Protein AF-A0A969GQ37-F1 (afdb_monomer_lite)

Secondary structure (DSSP, 8-state):
----------------------------------TTGGGGTTSTT-EEE-TTS-EEEHHHHHHH-TT-----PPPPHHHHHHHHHHHHH--HHHHHHHHHH-HHHHHHHHHHHHHHHHTT--HHHHHHHHHTSSS-HHHHHHHHHHHHHHT-GGGGGGTT---

Structure (mmCIF, N/CA/C/O backbone):
data_AF-A0A969GQ37-F1
#
_entry.id   AF-A0A969GQ37-F1
#
loop_
_atom_site.group_PDB
_atom_site.id
_atom_site.type_symbol
_atom_site.label_atom_id
_atom_site.label_alt_id
_atom_site.label_comp_id
_atom_site.label_asym_id
_atom_site.label_entity_id
_atom_site.label_seq_id
_atom_site.pdbx_PDB_ins_code
_atom_site.Cartn_x
_atom_site.Cartn_y
_atom_site.Cartn_z
_atom_site.occupancy
_atom_site.B_iso_or_equiv
_atom_site.auth_seq_id
_atom_site.auth_comp_id
_atom_site.auth_asym_id
_atom_site.auth_atom_id
_atom_site.pdbx_PDB_model_num
ATOM 1 N N . MET A 1 1 ? 77.742 -30.993 -44.959 1.00 35.56 1 MET A N 1
ATOM 2 C CA . MET A 1 1 ? 78.256 -31.215 -43.592 1.00 35.56 1 MET A CA 1
ATOM 3 C C . MET A 1 1 ? 77.190 -30.752 -42.612 1.00 35.56 1 MET A C 1
ATOM 5 O O . MET A 1 1 ? 76.730 -29.632 -42.755 1.00 35.56 1 MET A O 1
ATOM 9 N N . ASN A 1 2 ? 76.826 -31.654 -41.694 1.00 36.38 2 ASN A N 1
ATOM 10 C CA . ASN A 1 2 ? 76.073 -31.503 -40.435 1.00 36.38 2 ASN A CA 1
ATOM 11 C C . ASN A 1 2 ? 74.609 -31.026 -40.533 1.00 36.38 2 ASN A C 1
ATOM 13 O O . ASN A 1 2 ? 74.335 -29.881 -40.859 1.00 36.38 2 ASN A O 1
ATOM 17 N N . ASN A 1 3 ? 73.626 -31.932 -40.424 1.00 41.69 3 ASN A N 1
ATOM 18 C CA . ASN A 1 3 ? 73.023 -32.447 -39.176 1.00 41.69 3 ASN A CA 1
ATOM 19 C C . ASN A 1 3 ? 72.662 -31.343 -38.180 1.00 41.69 3 ASN A C 1
ATOM 21 O O . ASN A 1 3 ? 73.555 -30.882 -37.488 1.00 41.69 3 ASN A O 1
ATOM 25 N N . HIS A 1 4 ? 71.363 -31.057 -38.022 1.00 43.47 4 HIS A N 1
ATOM 26 C CA . HIS A 1 4 ? 70.745 -30.916 -36.700 1.00 43.47 4 HIS A CA 1
ATOM 27 C C . HIS A 1 4 ? 69.238 -31.206 -36.743 1.00 43.47 4 HIS A C 1
ATOM 29 O O . HIS A 1 4 ? 68.436 -30.464 -37.304 1.00 43.47 4 HIS A O 1
ATOM 35 N N . CYS A 1 5 ? 68.889 -32.324 -36.105 1.00 44.97 5 CYS A N 1
ATOM 36 C CA . CYS A 1 5 ? 67.606 -32.587 -35.472 1.00 44.97 5 CYS A CA 1
ATOM 37 C C . CYS A 1 5 ? 67.249 -31.456 -34.493 1.00 44.97 5 CYS A C 1
ATOM 39 O O . CYS A 1 5 ? 68.115 -31.041 -33.731 1.00 44.97 5 CYS A O 1
ATOM 41 N N . PHE A 1 6 ? 65.981 -31.056 -34.406 1.00 42.09 6 PHE A N 1
ATOM 42 C CA . PHE A 1 6 ? 65.145 -31.460 -33.272 1.00 42.09 6 PHE A CA 1
ATOM 43 C C . PHE A 1 6 ? 63.680 -31.101 -33.516 1.00 42.09 6 PHE A C 1
ATOM 45 O O . PHE A 1 6 ? 63.308 -29.991 -33.882 1.00 42.09 6 PHE A O 1
ATOM 52 N N . LEU A 1 7 ? 62.869 -32.125 -33.311 1.00 43.53 7 LEU A N 1
ATOM 53 C CA . LEU A 1 7 ? 61.429 -32.166 -33.400 1.00 43.53 7 LEU A CA 1
ATOM 54 C C . LEU A 1 7 ? 60.883 -31.808 -32.012 1.00 43.53 7 LEU A C 1
ATOM 56 O O . LEU A 1 7 ? 61.119 -32.556 -31.069 1.00 43.53 7 LEU A O 1
ATOM 60 N N . VAL A 1 8 ? 60.150 -30.704 -31.874 1.00 44.22 8 VAL A N 1
ATOM 61 C CA . VAL A 1 8 ? 59.275 -30.473 -30.713 1.00 44.22 8 VAL A CA 1
ATOM 62 C C . VAL A 1 8 ? 57.942 -29.946 -31.234 1.00 44.22 8 VAL A C 1
ATOM 64 O O . VAL A 1 8 ? 57.746 -28.753 -31.444 1.00 44.22 8 VAL A O 1
ATOM 67 N N . ARG A 1 9 ? 57.020 -30.877 -31.497 1.00 42.22 9 ARG A N 1
ATOM 68 C CA . ARG A 1 9 ? 55.600 -30.580 -31.699 1.00 42.22 9 ARG A CA 1
ATOM 69 C C . ARG A 1 9 ? 54.983 -30.312 -30.327 1.00 42.22 9 ARG A C 1
ATOM 71 O O . ARG A 1 9 ? 54.670 -31.254 -29.607 1.00 42.22 9 ARG A O 1
ATOM 78 N N . VAL A 1 10 ? 54.792 -29.045 -29.975 1.00 43.06 10 VAL A N 1
ATOM 79 C CA . VAL A 1 10 ? 53.872 -28.669 -28.896 1.00 43.06 10 VAL A CA 1
ATOM 80 C C . VAL A 1 10 ? 52.466 -28.693 -29.489 1.00 43.06 10 VAL A C 1
ATOM 82 O O . VAL A 1 10 ? 52.049 -27.764 -30.176 1.00 43.06 10 VAL A O 1
ATOM 85 N N . ILE A 1 11 ? 51.752 -29.799 -29.284 1.00 50.50 11 ILE A N 1
ATOM 86 C CA . ILE A 1 11 ? 50.313 -29.875 -29.543 1.00 50.50 11 ILE A CA 1
ATOM 87 C C . ILE A 1 11 ? 49.641 -29.164 -28.368 1.00 50.50 11 ILE A C 1
ATOM 89 O O . ILE A 1 11 ? 49.438 -29.750 -27.307 1.00 50.50 11 ILE A O 1
ATOM 93 N N . ALA A 1 12 ? 49.343 -27.877 -28.542 1.00 45.28 12 ALA A N 1
ATOM 94 C CA . ALA A 1 12 ? 48.417 -27.175 -27.670 1.00 45.28 12 ALA A CA 1
ATOM 95 C C . ALA A 1 12 ? 47.013 -27.736 -27.937 1.00 45.28 12 ALA A C 1
ATOM 97 O O . ALA A 1 12 ? 46.390 -27.442 -28.957 1.00 45.28 12 ALA A O 1
ATOM 98 N N . LEU A 1 13 ? 46.549 -28.603 -27.038 1.00 44.62 13 LEU A N 1
ATOM 99 C CA . LEU A 1 13 ? 45.157 -29.030 -26.946 1.00 44.62 13 LEU A CA 1
ATOM 100 C C . LEU A 1 13 ? 44.300 -27.800 -26.621 1.00 44.62 13 LEU A C 1
ATOM 102 O O . LEU A 1 13 ? 44.152 -27.417 -25.465 1.00 44.62 13 LEU A O 1
ATOM 106 N N . LEU A 1 14 ? 43.754 -27.162 -27.655 1.00 46.88 14 LEU A N 1
ATOM 107 C CA . LEU A 1 14 ? 42.671 -26.196 -27.517 1.00 46.88 14 LEU A CA 1
ATOM 108 C C . LEU A 1 14 ? 41.389 -26.974 -27.207 1.00 46.88 14 LEU A C 1
ATOM 110 O O . LEU A 1 14 ? 40.664 -27.392 -28.106 1.00 46.88 14 LEU A O 1
ATOM 114 N N . THR A 1 15 ? 41.120 -27.204 -25.925 1.00 57.28 15 THR A N 1
ATOM 115 C CA . THR A 1 15 ? 39.771 -27.530 -25.456 1.00 57.28 15 THR A CA 1
ATOM 116 C C . THR A 1 15 ? 38.869 -26.316 -25.689 1.00 57.28 15 THR A C 1
ATOM 118 O O . THR A 1 15 ? 39.158 -25.261 -25.117 1.00 57.28 15 THR A O 1
ATOM 121 N N . PRO A 1 16 ? 37.775 -26.418 -26.465 1.00 45.69 16 PRO A N 1
ATOM 122 C CA . PRO A 1 16 ? 36.738 -25.403 -26.433 1.00 45.69 16 PRO A CA 1
ATOM 123 C C . PRO A 1 16 ? 36.053 -25.499 -25.068 1.00 45.69 16 PRO A C 1
ATOM 125 O O . PRO A 1 16 ? 35.249 -26.394 -24.816 1.00 45.69 16 PRO A O 1
ATOM 128 N N . TRP A 1 17 ? 36.409 -24.593 -24.160 1.00 48.12 17 TRP A N 1
ATOM 129 C CA . TRP A 1 17 ? 35.585 -24.291 -22.997 1.00 48.12 17 TRP A CA 1
ATOM 130 C C . TRP A 1 17 ? 34.281 -23.680 -23.514 1.00 48.12 17 TRP A C 1
ATOM 132 O O . TRP A 1 17 ? 34.150 -22.468 -23.666 1.00 48.12 17 TRP A O 1
ATOM 142 N N . VAL A 1 18 ? 33.311 -24.540 -23.819 1.00 51.06 18 VAL A N 1
ATOM 143 C CA . VAL A 1 18 ? 31.903 -24.161 -23.795 1.00 51.06 18 VAL A CA 1
ATOM 144 C C . VAL A 1 18 ? 31.600 -23.924 -22.324 1.00 51.06 18 VAL A C 1
ATOM 146 O O . VAL A 1 18 ? 31.288 -24.851 -21.579 1.00 51.06 18 VAL A O 1
ATOM 149 N N . GLY A 1 19 ? 31.802 -22.683 -21.884 1.00 48.88 19 GLY A N 1
ATOM 150 C CA . GLY A 1 19 ? 31.274 -22.213 -20.618 1.00 48.88 19 GLY A CA 1
ATOM 151 C C . GLY A 1 19 ? 29.765 -22.378 -20.683 1.00 48.88 19 GLY A C 1
ATOM 152 O O . GLY A 1 19 ? 29.076 -21.582 -21.316 1.00 48.88 19 GLY A O 1
ATOM 153 N N . MET A 1 20 ? 29.266 -23.455 -20.081 1.00 48.25 20 MET A N 1
ATOM 154 C CA . MET A 1 20 ? 27.873 -23.566 -19.696 1.00 48.25 20 MET A CA 1
ATOM 155 C C . MET A 1 20 ? 27.607 -22.381 -18.774 1.00 48.25 20 MET A C 1
ATOM 157 O O . MET A 1 20 ? 27.976 -22.400 -17.602 1.00 48.25 20 MET A O 1
ATOM 161 N N . ALA A 1 21 ? 27.014 -21.326 -19.328 1.00 45.25 21 ALA A N 1
ATOM 162 C CA . ALA A 1 21 ? 26.262 -20.372 -18.546 1.00 45.25 21 ALA A CA 1
ATOM 163 C C . ALA A 1 21 ? 25.141 -21.184 -17.898 1.00 45.25 21 ALA A C 1
ATOM 165 O O . ALA A 1 21 ? 24.107 -21.442 -18.508 1.00 45.25 21 ALA A O 1
ATOM 166 N N . THR A 1 22 ? 25.391 -21.686 -16.692 1.00 49.00 22 THR A N 1
ATOM 167 C CA . THR A 1 22 ? 24.316 -22.105 -15.809 1.00 49.00 22 THR A CA 1
ATOM 168 C C . THR A 1 22 ? 23.415 -20.887 -15.674 1.00 49.00 22 THR A C 1
ATOM 170 O O . THR A 1 22 ? 23.910 -19.854 -15.207 1.00 49.00 22 THR A O 1
ATOM 173 N N . PRO A 1 23 ? 22.139 -20.943 -16.092 1.00 44.44 23 PRO A N 1
ATOM 174 C CA . PRO A 1 23 ? 21.199 -19.941 -15.648 1.00 44.44 23 PRO A CA 1
ATOM 175 C C . PRO A 1 23 ? 21.182 -20.075 -14.131 1.00 44.44 23 PRO A C 1
ATOM 177 O O . PRO A 1 23 ? 20.677 -21.058 -13.584 1.00 44.44 23 PRO A O 1
ATOM 180 N N . ILE A 1 24 ? 21.819 -19.119 -13.458 1.00 38.53 24 ILE A N 1
ATOM 181 C CA . ILE A 1 24 ? 21.513 -18.822 -12.072 1.00 38.53 24 ILE A CA 1
ATOM 182 C C . ILE A 1 24 ? 20.058 -18.381 -12.152 1.00 38.53 24 ILE A C 1
ATOM 184 O O . ILE A 1 24 ? 19.760 -17.223 -12.426 1.00 38.53 24 ILE A O 1
ATOM 188 N N . HIS A 1 25 ? 19.149 -19.346 -12.020 1.00 37.25 25 HIS A N 1
ATOM 189 C CA . HIS A 1 25 ? 17.830 -19.060 -11.510 1.00 37.25 25 HIS A CA 1
ATOM 190 C C . HIS A 1 25 ? 18.116 -18.506 -10.123 1.00 37.25 25 HIS A C 1
ATOM 192 O O . HIS A 1 25 ? 18.307 -19.256 -9.165 1.00 37.25 25 HIS A O 1
ATOM 198 N N . ALA A 1 26 ? 18.239 -17.184 -10.039 1.00 37.94 26 ALA A N 1
ATOM 199 C CA . ALA A 1 26 ? 17.819 -16.490 -8.851 1.00 37.94 26 ALA A CA 1
ATOM 200 C C . ALA A 1 26 ? 16.344 -16.877 -8.716 1.00 37.94 26 ALA A C 1
ATOM 202 O O . ALA A 1 26 ? 15.467 -16.279 -9.324 1.00 37.94 26 ALA A O 1
ATOM 203 N N . GLN A 1 27 ? 16.089 -17.999 -8.039 1.00 36.91 27 GLN A N 1
ATOM 204 C CA . GLN A 1 27 ? 14.822 -18.192 -7.373 1.00 36.91 27 GLN A CA 1
ATOM 205 C C . GLN A 1 27 ? 14.831 -17.101 -6.323 1.00 36.91 27 GLN A C 1
ATOM 207 O O . GLN A 1 27 ? 15.401 -17.256 -5.242 1.00 36.91 27 GLN A O 1
ATOM 212 N N . GLU A 1 28 ? 14.300 -15.951 -6.721 1.00 36.50 28 GLU A N 1
ATOM 213 C CA . GLU A 1 28 ? 13.751 -14.999 -5.790 1.00 36.50 28 GLU A CA 1
ATOM 214 C C . GLU A 1 28 ? 12.894 -15.840 -4.857 1.00 36.50 28 GLU A C 1
ATOM 216 O O . GLU A 1 28 ? 12.004 -16.576 -5.295 1.00 36.50 28 GLU A O 1
ATOM 221 N N . ALA A 1 29 ? 13.307 -15.907 -3.595 1.00 34.47 29 ALA A N 1
ATOM 222 C CA . ALA A 1 29 ? 12.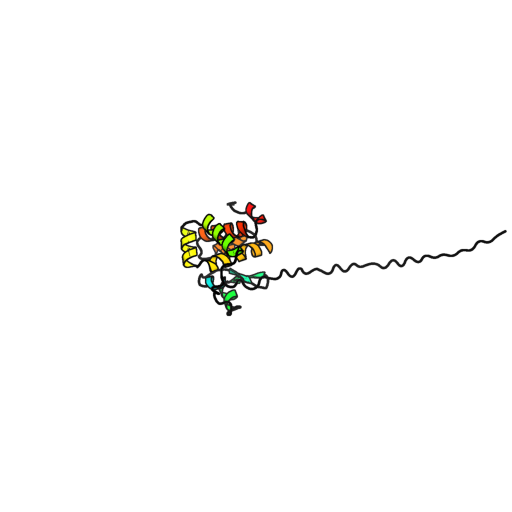557 -16.624 -2.593 1.00 34.47 29 ALA A CA 1
ATOM 223 C C . ALA A 1 29 ? 11.239 -15.865 -2.471 1.00 34.47 29 ALA A C 1
ATOM 225 O O . ALA A 1 29 ? 11.177 -14.870 -1.754 1.00 34.47 29 ALA A O 1
ATOM 226 N N . ILE A 1 30 ? 10.239 -16.306 -3.242 1.00 41.94 30 ILE A N 1
ATOM 227 C CA . ILE A 1 30 ? 8.867 -15.818 -3.210 1.00 41.94 30 ILE A CA 1
ATOM 228 C C . ILE A 1 30 ? 8.502 -15.790 -1.737 1.00 41.94 30 ILE A C 1
ATOM 230 O O . ILE A 1 30 ? 8.485 -16.834 -1.070 1.00 41.94 30 ILE A O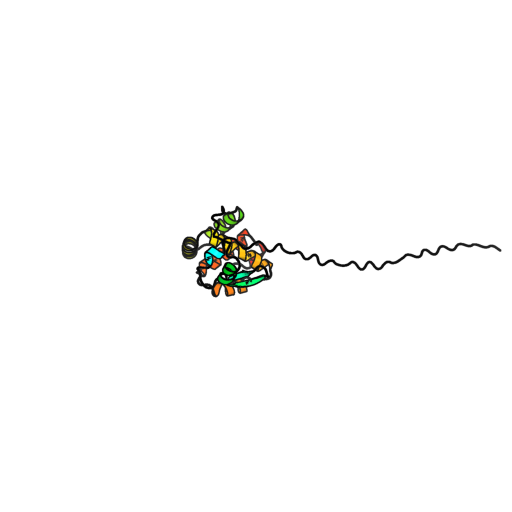 1
ATOM 234 N N . ALA A 1 31 ? 8.363 -14.578 -1.201 1.00 43.22 31 ALA A N 1
ATOM 235 C CA . ALA A 1 31 ? 8.118 -14.398 0.213 1.00 43.22 31 ALA A CA 1
ATOM 236 C C . ALA A 1 31 ? 6.886 -15.242 0.576 1.00 43.22 31 ALA A C 1
ATOM 238 O O . ALA A 1 31 ? 5.914 -15.258 -0.185 1.00 43.22 31 ALA A O 1
ATOM 239 N N . PRO A 1 32 ? 6.920 -15.996 1.689 1.00 46.50 32 PRO A N 1
ATOM 240 C CA . PRO A 1 32 ? 5.769 -16.786 2.094 1.00 46.50 32 PRO A CA 1
ATOM 241 C C . PRO A 1 32 ? 4.526 -15.885 2.170 1.00 46.50 32 PRO A C 1
ATOM 243 O O . PRO A 1 32 ? 4.672 -14.697 2.475 1.00 46.50 32 PRO A O 1
ATOM 246 N N . PRO A 1 33 ? 3.322 -16.440 1.925 1.00 49.09 33 PRO A N 1
ATOM 247 C CA . PRO A 1 33 ? 2.076 -15.683 1.880 1.00 49.09 33 PRO A CA 1
ATOM 248 C C . PRO A 1 33 ? 1.986 -14.704 3.052 1.00 49.09 33 PRO A C 1
ATOM 250 O O . PRO A 1 33 ? 2.160 -15.100 4.212 1.00 49.09 33 PRO A O 1
ATOM 253 N N . SER A 1 34 ? 1.782 -13.418 2.747 1.00 52.44 34 SER A N 1
ATOM 254 C CA . SER A 1 34 ? 1.767 -12.359 3.756 1.00 52.44 34 SER A CA 1
ATOM 255 C C . SER A 1 34 ? 0.601 -12.602 4.712 1.00 52.44 34 SER A C 1
ATOM 257 O O . SER A 1 34 ? -0.574 -12.603 4.344 1.00 52.44 34 SER A O 1
ATOM 259 N N . ARG A 1 35 ? 0.941 -12.895 5.971 1.00 58.22 35 ARG A N 1
ATOM 260 C CA . ARG A 1 35 ? 0.047 -13.602 6.896 1.00 58.22 35 ARG A CA 1
ATOM 261 C C . ARG A 1 35 ? -1.186 -12.822 7.367 1.00 58.22 35 ARG A C 1
ATOM 263 O O . ARG A 1 35 ? -2.048 -13.406 8.011 1.00 58.22 35 ARG A O 1
ATOM 270 N N . GLY A 1 36 ? -1.306 -11.534 7.059 1.00 53.12 36 GLY A N 1
ATOM 271 C CA . GLY A 1 36 ? -2.508 -10.755 7.374 1.00 53.12 36 GLY A CA 1
ATOM 272 C C . GLY A 1 36 ? -3.203 -10.137 6.167 1.00 53.12 36 GLY A C 1
ATOM 273 O O . GLY A 1 36 ? -4.200 -9.440 6.358 1.00 53.12 36 GLY A O 1
ATOM 274 N N . ILE A 1 37 ? -2.794 -10.454 4.930 1.00 59.00 37 ILE A N 1
ATOM 275 C CA . ILE A 1 37 ? -3.533 -9.986 3.749 1.00 59.00 37 ILE A CA 1
ATO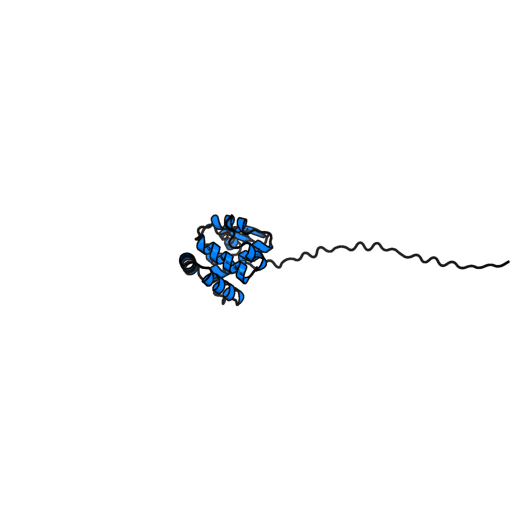M 276 C C . ILE A 1 37 ? -4.959 -10.559 3.715 1.00 59.00 37 ILE A C 1
ATOM 278 O O . ILE A 1 37 ? -5.903 -9.859 3.365 1.00 59.00 37 ILE A O 1
ATOM 282 N N . CYS A 1 38 ? -5.160 -11.774 4.236 1.00 64.56 38 CYS A N 1
ATOM 283 C CA . CYS A 1 38 ? -6.479 -12.403 4.346 1.00 64.56 38 CYS A CA 1
ATOM 284 C C . CYS A 1 38 ? -7.420 -11.764 5.368 1.00 64.56 38 CYS A C 1
ATOM 286 O O . CYS A 1 38 ? -8.629 -11.969 5.286 1.00 64.56 38 CYS A O 1
ATOM 288 N N . ALA A 1 39 ? -6.927 -10.918 6.277 1.00 57.94 39 ALA A N 1
ATOM 289 C CA . ALA A 1 39 ? -7.807 -10.100 7.111 1.00 57.94 39 ALA A CA 1
ATOM 290 C C . ALA A 1 39 ? -8.595 -9.072 6.277 1.00 57.94 39 ALA A C 1
ATOM 292 O O . ALA A 1 39 ? -9.655 -8.619 6.703 1.00 57.94 39 ALA A O 1
ATOM 293 N N . MET A 1 40 ? -8.118 -8.741 5.072 1.00 59.78 40 MET A N 1
ATOM 294 C CA . MET A 1 40 ? -8.788 -7.813 4.164 1.00 59.78 40 MET A CA 1
ATOM 295 C C . MET A 1 40 ? -9.746 -8.498 3.185 1.00 59.78 40 MET A C 1
ATOM 297 O O . MET A 1 40 ? -10.475 -7.803 2.490 1.00 59.78 40 MET A O 1
ATOM 301 N N . GLN A 1 41 ? -9.845 -9.832 3.172 1.00 58.94 41 GLN A N 1
ATOM 302 C CA . GLN A 1 41 ? -10.747 -10.570 2.269 1.00 58.94 41 GLN A CA 1
ATOM 303 C C . GLN A 1 41 ? -12.232 -10.167 2.399 1.00 58.94 41 GLN A C 1
ATOM 305 O O . GLN A 1 41 ? -13.027 -10.412 1.498 1.00 58.94 41 GLN A O 1
ATOM 310 N N . TYR A 1 42 ? -12.614 -9.543 3.520 1.00 54.88 42 TYR A N 1
ATOM 311 C CA . TYR A 1 42 ? -13.962 -9.016 3.755 1.00 54.88 42 TYR A CA 1
ATOM 312 C C . TYR A 1 42 ? -14.278 -7.751 2.940 1.00 54.88 42 TYR A C 1
ATOM 314 O O . TYR A 1 42 ? -15.440 -7.355 2.852 1.00 54.88 42 TYR A O 1
ATOM 322 N N . TYR A 1 43 ? -13.268 -7.130 2.329 1.00 57.59 43 TYR A N 1
ATOM 323 C CA . TYR A 1 43 ? -13.427 -6.049 1.367 1.00 57.59 43 TYR A CA 1
ATOM 324 C C . TYR A 1 43 ? -13.440 -6.665 -0.036 1.00 57.59 43 TYR A C 1
ATOM 326 O O . TYR A 1 43 ? -12.415 -7.076 -0.577 1.00 57.59 43 TYR A O 1
ATOM 334 N N . SER A 1 44 ? -14.637 -6.787 -0.610 1.00 50.06 44 SER A N 1
ATOM 335 C CA . SER A 1 44 ? -14.849 -7.423 -1.914 1.00 50.06 44 SER A CA 1
ATOM 336 C C . SER A 1 44 ? -14.015 -6.757 -3.006 1.00 50.06 44 SER A C 1
ATOM 338 O O . SER A 1 44 ? -14.068 -5.544 -3.130 1.00 50.06 44 SER A O 1
ATOM 340 N N . GLY A 1 45 ? -13.321 -7.522 -3.842 1.00 55.41 45 GLY A N 1
ATOM 341 C CA . GLY A 1 45 ? -12.632 -6.996 -5.026 1.00 55.41 45 GLY A CA 1
ATOM 342 C C . GLY A 1 45 ? -11.119 -6.867 -4.892 1.00 55.41 45 GLY A C 1
ATOM 343 O O . GLY A 1 45 ? -10.472 -6.743 -5.921 1.00 55.41 45 GLY A O 1
ATOM 344 N N . LEU A 1 46 ? -10.548 -6.951 -3.681 1.00 59.25 46 LEU A N 1
ATOM 345 C CA . LEU A 1 46 ? -9.091 -6.929 -3.479 1.00 59.25 46 LEU A CA 1
ATOM 346 C C . LEU A 1 46 ? -8.388 -8.003 -4.318 1.00 59.25 46 LEU A C 1
ATOM 348 O O . LEU A 1 46 ? -8.911 -9.105 -4.480 1.00 59.25 46 LEU A O 1
ATOM 352 N N . ALA A 1 47 ? -7.200 -7.679 -4.826 1.00 64.88 47 ALA A N 1
ATOM 353 C CA . ALA A 1 47 ? -6.347 -8.582 -5.589 1.00 64.88 47 ALA A CA 1
ATOM 354 C C . ALA A 1 47 ? -4.945 -8.629 -4.975 1.00 64.88 47 ALA A C 1
ATOM 356 O O . ALA A 1 47 ? -4.483 -7.657 -4.378 1.00 64.88 47 ALA A O 1
ATOM 357 N N . THR A 1 48 ? -4.282 -9.767 -5.114 1.00 67.88 48 THR A N 1
ATOM 358 C CA . THR A 1 48 ? -2.900 -9.990 -4.684 1.00 67.88 48 THR A CA 1
ATOM 359 C C . THR A 1 48 ? -2.162 -10.766 -5.762 1.00 67.88 48 THR A C 1
ATOM 361 O O . THR A 1 48 ? -2.784 -11.310 -6.673 1.00 67.88 48 THR A O 1
ATOM 364 N N . ILE A 1 49 ? -0.840 -10.820 -5.665 1.00 64.62 49 ILE A N 1
ATOM 365 C CA . ILE A 1 49 ? -0.039 -11.732 -6.472 1.00 64.62 49 ILE A CA 1
ATOM 366 C C . ILE A 1 49 ? 0.049 -13.077 -5.744 1.00 64.62 49 ILE A C 1
ATOM 368 O O . ILE A 1 49 ? 0.300 -13.112 -4.534 1.00 64.62 49 ILE A O 1
ATOM 372 N N . ASP A 1 50 ? -0.226 -14.172 -6.452 1.00 72.62 50 ASP A N 1
ATOM 373 C CA . ASP A 1 50 ? -0.062 -15.522 -5.923 1.00 72.62 50 ASP A CA 1
ATOM 374 C C . ASP A 1 50 ? 1.400 -15.995 -5.947 1.00 72.62 50 ASP A C 1
ATOM 376 O O . ASP A 1 50 ? 2.318 -15.278 -6.339 1.00 72.62 50 ASP A O 1
ATOM 380 N N . THR A 1 51 ? 1.641 -17.224 -5.493 1.00 68.88 51 THR A N 1
ATOM 381 C CA . THR A 1 51 ? 2.991 -17.803 -5.479 1.00 68.88 51 THR A CA 1
ATOM 382 C C . THR A 1 51 ? 3.570 -18.052 -6.873 1.00 68.88 51 THR A C 1
ATOM 384 O O . THR A 1 51 ? 4.764 -18.305 -6.981 1.00 68.88 51 THR A O 1
ATOM 387 N N . ASP A 1 52 ? 2.754 -17.987 -7.924 1.00 72.62 52 ASP A N 1
ATOM 388 C CA . ASP A 1 52 ? 3.146 -18.170 -9.322 1.00 72.62 52 ASP A CA 1
ATOM 389 C C . ASP A 1 52 ? 3.289 -16.822 -10.062 1.00 72.62 52 ASP A C 1
ATOM 391 O O . ASP A 1 52 ? 3.424 -16.783 -11.291 1.00 72.62 52 ASP A O 1
ATOM 395 N N . GLY A 1 53 ? 3.257 -15.702 -9.330 1.00 65.00 53 GLY A N 1
ATOM 396 C CA . GLY A 1 53 ? 3.384 -14.361 -9.898 1.00 65.00 53 GLY A CA 1
ATOM 397 C C . GLY A 1 53 ? 2.115 -13.866 -10.603 1.00 65.00 53 GLY A C 1
ATOM 398 O O . GLY A 1 53 ? 2.170 -12.880 -11.336 1.00 65.00 53 GLY A O 1
ATOM 399 N N . GLN A 1 54 ? 0.970 -14.534 -10.431 1.00 71.12 54 GLN A N 1
ATOM 400 C CA . GLN A 1 54 ? -0.283 -14.156 -11.085 1.00 71.12 54 GLN A CA 1
ATOM 401 C C . GLN A 1 54 ? -1.113 -13.220 -10.212 1.00 71.12 54 GLN A C 1
ATOM 403 O O . GLN A 1 54 ? -1.247 -13.425 -9.009 1.00 71.12 54 GLN A O 1
ATOM 408 N N . VAL A 1 55 ? -1.746 -12.221 -10.834 1.00 70.31 55 VAL A N 1
ATOM 409 C CA . VAL A 1 55 ? -2.745 -11.384 -10.157 1.00 70.31 55 VAL A CA 1
ATOM 410 C C . VAL A 1 55 ? -4.020 -12.204 -9.964 1.00 70.31 55 VAL A C 1
ATOM 412 O O . VAL A 1 55 ? -4.717 -12.528 -10.926 1.00 70.31 55 VAL A O 1
ATOM 415 N N . VAL A 1 56 ? -4.337 -12.520 -8.715 1.00 76.19 56 VAL A N 1
ATOM 416 C CA . VAL A 1 56 ? -5.521 -13.283 -8.306 1.00 76.19 56 VAL A CA 1
ATOM 417 C C . VAL A 1 56 ? -6.394 -12.454 -7.374 1.00 76.19 56 VAL A C 1
ATOM 419 O O . VAL A 1 56 ? -5.920 -11.515 -6.730 1.00 76.19 56 VAL A O 1
ATOM 422 N N . SER A 1 57 ? -7.680 -12.799 -7.264 1.00 75.81 57 SER A N 1
ATOM 423 C CA . SER A 1 57 ? -8.517 -12.186 -6.233 1.00 75.81 57 SER A CA 1
ATOM 424 C C . SER A 1 57 ? -7.992 -12.584 -4.851 1.00 75.81 57 SER A C 1
ATOM 426 O O . SER A 1 57 ? -7.575 -13.721 -4.623 1.00 75.81 57 SER A O 1
ATOM 428 N N . LEU A 1 58 ? -8.012 -11.646 -3.910 1.00 73.00 58 LEU A N 1
ATOM 429 C CA . LEU A 1 58 ? -7.613 -11.890 -2.531 1.00 73.00 58 LEU A CA 1
ATOM 430 C C . LEU A 1 58 ? -8.494 -12.968 -1.890 1.00 73.00 58 LEU A C 1
ATOM 432 O O . LEU A 1 58 ? -8.018 -13.748 -1.074 1.00 73.00 58 LEU A O 1
ATOM 436 N N . GLU A 1 59 ? -9.763 -13.047 -2.289 1.00 72.56 59 GLU A N 1
ATOM 437 C CA . GLU A 1 59 ? -10.668 -14.101 -1.842 1.00 72.56 59 GLU A CA 1
ATOM 438 C C . GLU A 1 59 ? -10.199 -15.486 -2.312 1.00 72.56 59 GLU A C 1
ATOM 440 O O . GLU A 1 59 ? -10.121 -16.411 -1.503 1.00 72.56 59 GLU A O 1
ATOM 445 N N . ASP A 1 60 ? -9.844 -15.636 -3.591 1.00 77.56 60 ASP A N 1
ATOM 446 C CA . ASP A 1 60 ? -9.347 -16.905 -4.134 1.00 77.56 60 ASP A CA 1
ATOM 447 C C . ASP A 1 60 ? -7.984 -17.271 -3.542 1.00 77.56 60 ASP A C 1
ATOM 449 O O . ASP A 1 60 ? -7.767 -18.426 -3.170 1.00 77.56 60 ASP A O 1
ATOM 453 N N . TYR A 1 61 ? -7.105 -16.281 -3.365 1.00 76.62 61 TYR A N 1
ATOM 454 C CA . TYR A 1 61 ? -5.826 -16.449 -2.681 1.00 76.62 61 TYR A CA 1
ATOM 455 C C . TYR A 1 61 ? -6.022 -16.967 -1.252 1.00 76.62 61 TYR A C 1
ATOM 457 O O . TYR A 1 61 ? -5.467 -17.992 -0.864 1.00 76.62 61 TYR A O 1
ATOM 465 N N . CYS A 1 62 ? -6.881 -16.326 -0.465 1.00 75.31 62 CYS A N 1
ATOM 466 C CA . CYS A 1 62 ? -7.118 -16.719 0.922 1.00 75.31 62 CYS A CA 1
ATOM 467 C C . CYS A 1 62 ? -7.883 -18.038 1.055 1.00 75.31 62 CYS A C 1
ATOM 469 O O . CYS A 1 62 ? -7.663 -18.786 2.009 1.00 75.31 62 CYS A O 1
ATOM 471 N N . ARG A 1 63 ? -8.718 -18.385 0.068 1.00 76.69 63 ARG A N 1
ATOM 472 C CA . ARG A 1 63 ? -9.343 -19.710 -0.031 1.00 76.69 63 ARG A CA 1
ATOM 473 C C . ARG A 1 63 ? -8.312 -20.807 -0.313 1.00 76.69 63 ARG A C 1
ATOM 475 O O . ARG A 1 63 ? -8.461 -21.910 0.210 1.00 76.69 63 ARG A O 1
ATOM 482 N N . ALA A 1 64 ? -7.279 -20.512 -1.105 1.00 76.75 64 ALA A N 1
ATOM 483 C CA . ALA A 1 64 ? -6.175 -21.432 -1.386 1.00 76.75 64 ALA A CA 1
ATOM 484 C C . ALA A 1 64 ? -5.221 -21.613 -0.187 1.00 76.75 64 ALA A C 1
ATOM 486 O O .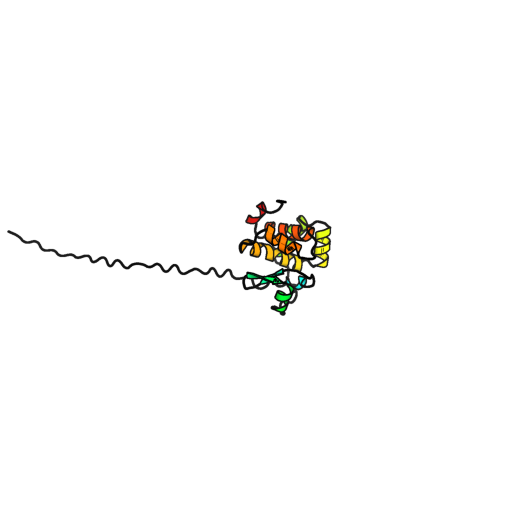 ALA A 1 64 ? -4.609 -22.673 -0.051 1.00 76.75 64 ALA A O 1
ATOM 487 N N . PHE A 1 65 ? -5.154 -20.635 0.727 1.00 69.38 65 PHE A N 1
ATOM 488 C CA . PHE A 1 65 ? -4.293 -20.657 1.918 1.00 69.38 65 PHE A CA 1
ATOM 489 C C . PHE A 1 65 ? -5.080 -20.495 3.244 1.00 69.38 65 PHE A C 1
ATOM 491 O O . PHE A 1 65 ? -4.852 -19.549 4.002 1.00 69.38 65 PHE A O 1
ATOM 498 N N . PRO A 1 66 ? -5.969 -21.446 3.603 1.00 57.09 66 PRO A N 1
ATOM 499 C CA . PRO A 1 66 ? -6.916 -21.310 4.720 1.00 57.09 66 PRO A CA 1
ATOM 500 C C . PRO A 1 66 ? -6.278 -21.316 6.122 1.00 57.09 66 PRO A C 1
ATOM 502 O O . PRO A 1 66 ? -6.946 -20.997 7.104 1.00 57.09 66 PRO A O 1
ATOM 505 N N . SER A 1 67 ? -5.000 -21.692 6.250 1.00 53.28 67 SER A N 1
ATOM 506 C CA . SER A 1 67 ? -4.266 -21.715 7.527 1.00 53.28 67 SER A CA 1
ATOM 507 C C . SER A 1 67 ? -3.628 -20.376 7.902 1.00 53.28 67 SER A C 1
ATOM 509 O O . SER A 1 67 ? -2.951 -20.282 8.925 1.00 53.28 67 SER A O 1
ATOM 511 N N . VAL A 1 68 ? -3.821 -19.342 7.086 1.00 53.38 68 VAL A N 1
ATOM 512 C CA . VAL A 1 68 ? -3.340 -17.990 7.355 1.00 53.38 68 VAL A CA 1
ATOM 513 C C . VAL A 1 68 ? -4.398 -17.263 8.192 1.00 53.38 68 VAL A C 1
ATOM 515 O O . VAL A 1 68 ? -5.134 -16.401 7.719 1.00 53.38 68 VAL A O 1
ATOM 518 N N . ALA A 1 69 ? -4.548 -17.690 9.449 1.00 47.91 69 ALA A N 1
ATOM 519 C CA . ALA A 1 69 ? -5.333 -16.937 10.422 1.00 47.91 69 ALA A CA 1
ATOM 520 C C . ALA A 1 69 ? -4.722 -15.531 10.579 1.00 47.91 69 ALA A C 1
ATOM 522 O O . ALA A 1 69 ? -3.502 -15.409 10.447 1.00 47.91 69 ALA A O 1
ATOM 523 N N . PRO A 1 70 ? -5.516 -14.491 10.902 1.00 48.84 70 PRO A N 1
ATOM 524 C CA . PRO A 1 70 ? -4.967 -13.201 11.295 1.00 48.84 70 PRO A CA 1
ATOM 525 C C . PRO A 1 70 ? -4.140 -13.407 12.567 1.00 48.84 70 PRO A C 1
ATOM 527 O O . PRO A 1 70 ? -4.664 -13.462 13.680 1.00 48.84 70 PRO A O 1
ATOM 530 N N . GLU A 1 71 ? -2.839 -13.620 12.399 1.00 46.81 71 GLU A N 1
ATOM 531 C CA . GLU A 1 71 ? -1.917 -13.765 13.508 1.00 46.81 71 GLU A CA 1
ATOM 532 C C . GLU A 1 71 ? -1.800 -12.378 14.144 1.00 46.81 71 GLU A C 1
ATOM 534 O O . GLU A 1 71 ? -1.420 -11.410 13.486 1.00 46.81 71 GLU A O 1
ATOM 539 N N . THR A 1 72 ? -2.099 -12.258 15.438 1.00 54.72 72 THR A N 1
ATOM 540 C CA . THR A 1 72 ? -1.687 -11.105 16.255 1.00 54.72 72 THR A CA 1
ATOM 541 C C . THR A 1 72 ? -0.174 -11.157 16.487 1.00 54.72 72 THR A C 1
ATOM 543 O O . THR A 1 72 ? 0.297 -11.096 17.625 1.00 54.72 72 THR A O 1
ATOM 546 N N . ALA A 1 73 ? 0.596 -11.365 15.418 1.00 56.25 73 ALA A N 1
ATOM 547 C CA . ALA A 1 73 ? 2.038 -11.305 15.460 1.00 56.25 73 ALA A CA 1
ATOM 548 C C . ALA A 1 73 ? 2.433 -9.866 15.822 1.00 56.25 73 ALA A C 1
ATOM 550 O O . ALA A 1 73 ? 1.800 -8.911 15.359 1.00 56.25 73 ALA A O 1
ATOM 551 N N . PRO A 1 74 ? 3.450 -9.678 16.673 1.00 66.50 74 PRO A N 1
ATOM 552 C CA . PRO A 1 74 ? 3.958 -8.347 16.943 1.00 66.50 74 PRO A CA 1
ATOM 553 C C . PRO A 1 74 ? 4.439 -7.711 15.635 1.00 66.50 74 PRO A C 1
ATOM 555 O O . PRO A 1 74 ? 5.152 -8.338 14.851 1.00 66.50 74 PRO A O 1
ATOM 558 N N . ILE A 1 75 ? 4.055 -6.453 15.424 1.00 75.56 75 ILE A N 1
ATOM 559 C CA . ILE A 1 75 ? 4.445 -5.675 14.249 1.00 75.56 75 ILE A CA 1
ATOM 560 C C . ILE A 1 75 ? 5.975 -5.608 14.178 1.00 75.56 75 ILE A C 1
ATOM 562 O O . ILE A 1 75 ? 6.631 -5.189 15.138 1.00 75.56 75 ILE A O 1
ATOM 566 N N . SER A 1 76 ? 6.542 -6.005 13.037 1.00 81.88 76 SER A N 1
ATOM 567 C CA . SER A 1 76 ? 7.988 -5.965 12.797 1.00 81.88 76 SER A CA 1
ATOM 568 C C . SER A 1 76 ? 8.541 -4.532 12.825 1.00 81.88 76 SER A C 1
ATOM 570 O O . SER A 1 76 ? 7.804 -3.542 12.807 1.00 81.88 76 SER A O 1
ATOM 572 N N . VAL A 1 77 ? 9.866 -4.381 12.863 1.00 85.75 77 VAL A N 1
ATOM 573 C CA . VAL A 1 77 ? 10.503 -3.053 12.790 1.00 85.75 77 VAL A CA 1
ATOM 574 C C . VAL A 1 77 ? 10.167 -2.369 11.460 1.00 85.75 77 VAL A C 1
ATOM 576 O O . VAL A 1 77 ? 9.882 -1.172 11.430 1.00 85.75 77 VAL A O 1
ATOM 579 N N . GLU A 1 78 ? 10.147 -3.132 10.373 1.00 85.19 78 GLU A N 1
ATOM 580 C CA . GLU A 1 78 ? 9.767 -2.696 9.031 1.00 85.19 78 GLU A CA 1
ATOM 581 C C . GLU A 1 78 ? 8.294 -2.281 8.991 1.00 85.19 78 GLU A C 1
ATOM 583 O O . GLU A 1 78 ? 7.985 -1.182 8.533 1.00 85.19 78 GLU A O 1
ATOM 588 N N . GLY A 1 79 ? 7.401 -3.088 9.574 1.00 86.88 79 GLY A N 1
ATOM 589 C CA . GLY A 1 79 ? 5.981 -2.757 9.695 1.00 86.88 79 GLY A CA 1
ATOM 590 C C . GLY A 1 79 ? 5.742 -1.473 10.494 1.00 86.88 79 GLY A C 1
ATOM 591 O O . GLY A 1 79 ? 4.912 -0.649 10.116 1.00 86.88 79 GLY A O 1
ATOM 592 N N . ASN A 1 80 ? 6.530 -1.232 11.547 1.00 90.69 80 ASN A N 1
ATOM 593 C CA . ASN A 1 80 ? 6.471 0.016 12.308 1.00 90.69 80 ASN A CA 1
ATOM 594 C C . ASN A 1 80 ? 6.953 1.225 11.493 1.00 90.69 80 ASN A C 1
ATOM 596 O O . ASN A 1 80 ? 6.330 2.285 11.552 1.00 90.69 80 ASN A O 1
ATOM 600 N N . LYS A 1 81 ? 8.035 1.086 10.716 1.00 92.25 81 LYS A N 1
ATOM 601 C CA . LYS A 1 81 ? 8.510 2.154 9.818 1.00 92.25 81 LYS A CA 1
ATOM 602 C C . LYS A 1 81 ? 7.460 2.487 8.763 1.00 92.25 81 LYS A C 1
ATOM 604 O O . LYS A 1 81 ? 7.156 3.665 8.575 1.00 92.25 81 LYS A O 1
ATOM 609 N N . PHE A 1 82 ? 6.889 1.463 8.127 1.00 94.31 82 PHE A N 1
ATOM 610 C CA . PHE A 1 82 ? 5.781 1.615 7.186 1.00 94.31 82 PHE A CA 1
ATOM 611 C C . PHE A 1 82 ? 4.613 2.352 7.839 1.00 94.31 82 PHE A C 1
ATOM 613 O O . PHE A 1 82 ? 4.138 3.347 7.299 1.00 94.31 82 PHE A O 1
ATOM 620 N N . TRP A 1 83 ? 4.191 1.925 9.032 1.00 94.69 83 TRP A N 1
ATOM 621 C CA . TRP A 1 83 ? 3.052 2.531 9.712 1.00 94.69 83 TRP A CA 1
ATOM 622 C C . TRP A 1 83 ? 3.272 4.016 10.010 1.00 94.69 83 TRP A C 1
ATOM 624 O O . TRP A 1 83 ? 2.385 4.829 9.774 1.00 94.69 83 TRP A O 1
ATOM 634 N N . GLN A 1 84 ? 4.468 4.406 10.455 1.00 95.75 84 GLN A N 1
ATOM 635 C CA . GLN A 1 84 ? 4.797 5.820 10.669 1.00 95.75 84 GLN A CA 1
ATOM 636 C C . GLN A 1 84 ? 4.773 6.633 9.365 1.00 95.75 84 GLN A C 1
ATOM 638 O O . GLN A 1 84 ? 4.280 7.765 9.341 1.00 95.75 84 GLN A O 1
ATOM 643 N N . ALA A 1 85 ? 5.258 6.058 8.261 1.00 94.25 85 ALA A N 1
ATOM 644 C CA . ALA A 1 85 ? 5.168 6.693 6.948 1.00 94.25 85 ALA A CA 1
ATOM 645 C C . ALA A 1 85 ? 3.710 6.816 6.472 1.00 94.25 85 ALA A C 1
ATOM 647 O O . ALA A 1 85 ? 3.325 7.863 5.952 1.00 94.25 85 ALA A O 1
ATOM 648 N N . PHE A 1 86 ? 2.883 5.799 6.726 1.00 95.81 86 PHE A N 1
ATOM 649 C CA . PHE A 1 86 ? 1.449 5.826 6.453 1.00 95.81 86 PHE A CA 1
ATOM 650 C C . PHE A 1 86 ? 0.750 6.930 7.243 1.00 95.81 86 PHE A C 1
ATOM 652 O O . PHE A 1 86 ? 0.086 7.764 6.637 1.00 95.81 86 PHE A O 1
ATOM 659 N N . LEU A 1 87 ? 0.963 7.015 8.561 1.00 96.06 87 LEU A N 1
ATOM 660 C CA . LEU A 1 87 ? 0.394 8.078 9.400 1.00 96.06 87 LEU A CA 1
ATOM 661 C C . LEU A 1 87 ? 0.777 9.482 8.909 1.00 96.06 87 LEU A C 1
ATOM 663 O O . LEU A 1 87 ? -0.011 10.414 9.033 1.00 96.06 87 LEU A O 1
ATOM 667 N N . THR A 1 88 ? 1.972 9.628 8.332 1.00 95.88 88 THR A N 1
ATOM 668 C CA . THR A 1 88 ? 2.447 10.899 7.768 1.00 95.88 88 THR A CA 1
ATOM 669 C C . THR A 1 88 ? 1.761 11.240 6.439 1.00 95.88 88 THR A C 1
ATOM 671 O O . THR A 1 88 ? 1.496 12.409 6.166 1.00 95.88 88 THR A O 1
ATOM 674 N N . ALA A 1 89 ? 1.486 10.238 5.601 1.00 93.62 89 ALA A N 1
ATOM 675 C CA . ALA A 1 89 ? 0.879 10.416 4.280 1.00 93.62 89 ALA A CA 1
ATOM 676 C C . ALA A 1 89 ? -0.662 10.412 4.301 1.00 93.62 89 ALA A C 1
ATOM 678 O O . ALA A 1 89 ? -1.298 10.889 3.358 1.00 93.62 89 ALA A O 1
ATOM 679 N N . ALA A 1 90 ? -1.269 9.849 5.345 1.00 95.56 90 ALA A N 1
ATOM 680 C CA . ALA A 1 90 ? -2.699 9.607 5.423 1.00 95.56 90 ALA A CA 1
ATOM 681 C C . ALA A 1 90 ? -3.507 10.891 5.656 1.00 95.56 90 ALA A C 1
ATOM 683 O O . ALA A 1 90 ? -3.240 11.689 6.554 1.00 95.56 90 ALA A O 1
ATOM 684 N N . SER A 1 91 ? -4.568 11.059 4.866 1.00 96.00 91 SER A N 1
ATOM 685 C CA . SER A 1 91 ? -5.626 12.024 5.165 1.00 96.00 91 SER A CA 1
ATOM 686 C C . SER A 1 91 ? -6.529 11.504 6.298 1.00 96.00 91 SER A C 1
ATOM 688 O O . SER A 1 91 ? -6.545 10.299 6.560 1.00 96.00 91 SER A O 1
ATOM 690 N N . PRO A 1 92 ? -7.374 12.351 6.918 1.00 94.12 92 PRO A N 1
ATOM 691 C CA . PRO A 1 92 ? -8.342 11.886 7.915 1.00 94.12 92 PRO A CA 1
ATOM 692 C C . PRO A 1 92 ? -9.256 10.752 7.417 1.00 94.12 92 PRO A C 1
ATOM 694 O O . PRO A 1 92 ? -9.561 9.832 8.167 1.00 94.12 92 PRO A O 1
ATOM 697 N N . ALA A 1 93 ? -9.650 10.774 6.138 1.00 90.88 93 ALA A N 1
ATOM 698 C CA . ALA A 1 93 ? -10.459 9.709 5.540 1.00 90.88 93 ALA A CA 1
ATOM 699 C C . ALA A 1 93 ? -9.678 8.391 5.388 1.00 90.88 93 ALA A C 1
ATOM 701 O O . ALA A 1 93 ? -10.240 7.317 5.593 1.00 90.88 93 ALA A O 1
ATOM 702 N N . ALA A 1 94 ? -8.383 8.465 5.061 1.00 92.69 94 ALA A N 1
ATOM 703 C CA . ALA A 1 94 ? -7.512 7.293 5.004 1.00 92.69 94 ALA A CA 1
ATOM 704 C C . ALA A 1 94 ? -7.282 6.687 6.397 1.00 92.69 94 ALA A C 1
ATOM 706 O O . ALA A 1 94 ? -7.305 5.468 6.533 1.00 92.69 94 ALA A O 1
ATOM 707 N N . LEU A 1 95 ? -7.115 7.524 7.427 1.00 93.69 95 LEU A N 1
ATOM 708 C CA . LEU A 1 95 ? -6.984 7.072 8.814 1.00 93.69 95 LEU A CA 1
ATOM 709 C C . LEU A 1 95 ? -8.255 6.367 9.302 1.00 93.69 95 LEU A C 1
ATOM 711 O O . LEU A 1 95 ? -8.159 5.266 9.828 1.00 93.69 95 LEU A O 1
ATOM 715 N N . ALA A 1 96 ? -9.437 6.939 9.051 1.00 89.75 96 ALA A N 1
ATOM 716 C CA . ALA A 1 96 ? -10.707 6.318 9.435 1.00 89.75 96 ALA A CA 1
ATOM 717 C C . ALA A 1 96 ? -10.903 4.934 8.786 1.00 89.75 96 ALA A C 1
ATOM 719 O O . ALA A 1 96 ? -11.377 4.000 9.430 1.00 89.75 96 ALA A O 1
ATOM 720 N N . PHE A 1 97 ? -10.495 4.782 7.522 1.00 87.62 97 PHE A N 1
ATOM 721 C CA . PHE A 1 97 ? -10.527 3.486 6.841 1.00 87.62 97 PHE A CA 1
ATOM 722 C C . PHE A 1 97 ? -9.472 2.508 7.385 1.00 87.62 97 PHE A C 1
ATOM 724 O O . PHE A 1 97 ? -9.737 1.316 7.546 1.00 87.62 97 PHE A O 1
ATOM 731 N N . ALA A 1 98 ? -8.273 2.997 7.708 1.00 88.81 98 ALA A N 1
ATOM 732 C CA . ALA A 1 98 ? -7.230 2.186 8.329 1.00 88.81 98 ALA A CA 1
ATOM 733 C C . ALA A 1 98 ? -7.650 1.674 9.715 1.00 88.81 98 ALA A C 1
ATOM 735 O O . ALA A 1 98 ? -7.368 0.527 10.050 1.00 88.81 98 ALA A O 1
ATOM 736 N N . GLU A 1 99 ? -8.363 2.486 10.498 1.00 87.06 99 GLU A N 1
ATOM 737 C CA . GLU A 1 99 ? -8.928 2.088 11.791 1.00 87.06 99 GLU A CA 1
ATOM 738 C C . GLU A 1 99 ? -9.973 0.976 11.645 1.00 87.06 99 GLU A C 1
ATOM 740 O O . GLU A 1 99 ? -9.930 0.009 12.405 1.00 87.06 99 GLU A O 1
ATOM 745 N N . SER A 1 100 ? -10.869 1.055 10.650 1.00 81.44 100 SER A N 1
ATOM 746 C CA . SER A 1 100 ? -11.855 -0.010 10.399 1.00 81.44 100 SER A CA 1
ATOM 747 C C . SER A 1 100 ? -11.231 -1.292 9.842 1.00 81.44 100 SER A C 1
ATOM 749 O O . SER A 1 100 ? -11.793 -2.373 10.004 1.00 81.44 100 SER A O 1
ATOM 751 N N . THR A 1 101 ? -10.082 -1.177 9.176 1.00 81.19 101 THR A N 1
ATOM 752 C CA . THR A 1 101 ? -9.353 -2.303 8.568 1.00 81.19 101 THR A CA 1
ATOM 753 C C . THR A 1 101 ? -8.401 -2.982 9.556 1.00 81.19 101 THR A C 1
ATOM 755 O O . THR A 1 101 ? -8.212 -4.195 9.503 1.00 81.19 101 THR A O 1
ATOM 758 N N . GLY A 1 102 ? -7.834 -2.219 10.491 1.00 84.69 102 GLY A N 1
ATOM 759 C CA . GLY A 1 102 ? -6.834 -2.675 11.450 1.00 84.69 102 GLY A CA 1
ATOM 760 C C . GLY A 1 102 ? -5.400 -2.476 10.953 1.00 84.69 102 GLY A C 1
ATOM 761 O O . GLY A 1 102 ? -5.069 -2.739 9.799 1.00 84.69 102 GLY A O 1
ATOM 762 N N . GLN A 1 103 ? -4.516 -2.044 11.857 1.00 86.62 103 GLN A N 1
ATOM 763 C CA . GLN A 1 103 ? -3.131 -1.668 11.548 1.00 86.62 103 GLN A CA 1
ATOM 764 C C . GLN A 1 103 ? -2.339 -2.763 10.814 1.00 86.62 103 GLN A C 1
ATOM 766 O O . GLN A 1 103 ? -1.671 -2.470 9.825 1.00 86.62 103 GLN A O 1
ATOM 771 N N . GLN A 1 104 ? -2.413 -4.015 11.277 1.00 82.12 104 GLN A N 1
ATOM 772 C CA . GLN A 1 104 ? -1.653 -5.122 10.686 1.00 82.12 104 GLN A CA 1
ATOM 773 C C . GLN A 1 104 ? -2.060 -5.384 9.230 1.00 82.12 104 GLN A C 1
ATOM 775 O O . GLN A 1 104 ? -1.198 -5.526 8.373 1.00 82.12 104 GLN A O 1
ATOM 780 N N . ALA A 1 105 ? -3.358 -5.342 8.930 1.00 80.00 105 ALA A N 1
ATOM 781 C CA . ALA A 1 105 ? -3.863 -5.497 7.572 1.00 80.00 105 ALA A CA 1
ATOM 782 C C . ALA A 1 105 ? -3.339 -4.393 6.636 1.00 80.00 105 ALA A C 1
ATOM 784 O O . ALA A 1 105 ? -2.875 -4.678 5.536 1.00 80.00 105 ALA A O 1
ATOM 785 N N . VAL A 1 106 ? -3.326 -3.135 7.091 1.00 88.50 106 VAL A N 1
ATOM 786 C CA . VAL A 1 106 ? -2.764 -2.022 6.305 1.00 88.50 106 VAL A CA 1
ATOM 787 C C . VAL A 1 106 ? -1.265 -2.210 6.058 1.00 88.50 106 VAL A C 1
ATOM 789 O O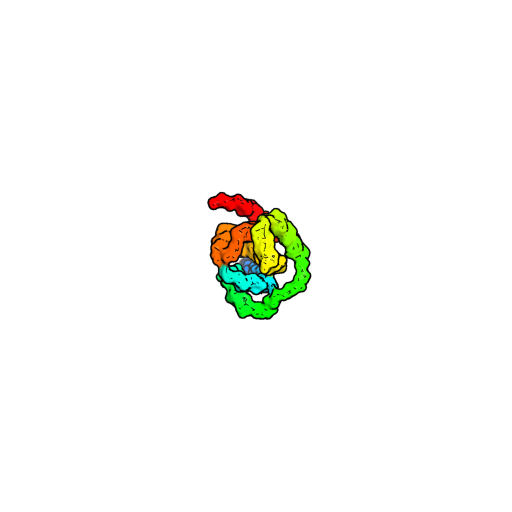 . VAL A 1 106 ? -0.790 -1.936 4.956 1.00 88.50 106 VAL A O 1
ATOM 792 N N . ILE A 1 107 ? -0.524 -2.690 7.064 1.00 87.12 107 ILE A N 1
ATOM 793 C CA . ILE A 1 107 ? 0.896 -3.031 6.923 1.00 87.12 107 ILE A CA 1
ATOM 794 C C . ILE A 1 107 ? 1.065 -4.113 5.860 1.00 87.12 107 ILE A C 1
ATOM 796 O O . ILE A 1 107 ? 1.820 -3.909 4.916 1.00 87.12 107 ILE A O 1
ATOM 800 N N . ASP A 1 108 ? 0.338 -5.223 5.968 1.00 81.38 108 ASP A N 1
ATOM 801 C CA . ASP A 1 108 ? 0.465 -6.342 5.034 1.00 81.38 108 ASP A CA 1
ATOM 802 C C . ASP A 1 108 ? 0.117 -5.938 3.601 1.00 81.38 108 ASP A C 1
ATOM 804 O O . ASP A 1 108 ? 0.836 -6.317 2.678 1.00 81.38 108 ASP A O 1
ATOM 808 N N . TYR A 1 109 ? -0.909 -5.099 3.412 1.00 83.88 109 TYR A N 1
ATOM 809 C CA . TYR A 1 109 ? -1.221 -4.519 2.105 1.00 83.88 109 TYR A CA 1
ATOM 810 C C . TYR A 1 109 ? -0.036 -3.720 1.554 1.00 83.88 109 TYR A C 1
ATOM 812 O O . TYR A 1 109 ? 0.424 -3.966 0.440 1.00 83.88 109 TYR A O 1
ATOM 820 N N . GLY A 1 110 ? 0.515 -2.806 2.356 1.00 87.56 110 GLY A N 1
ATOM 821 C CA . GLY A 1 110 ? 1.659 -1.990 1.961 1.00 87.56 110 GLY A CA 1
ATOM 822 C C . GLY A 1 110 ? 2.916 -2.801 1.645 1.00 87.56 110 GLY A C 1
ATOM 823 O O . GLY A 1 110 ? 3.673 -2.432 0.748 1.00 87.56 110 GLY A O 1
ATOM 824 N N . MET A 1 111 ? 3.121 -3.933 2.323 1.00 84.50 111 MET A N 1
ATOM 825 C CA . MET A 1 111 ? 4.248 -4.832 2.059 1.00 84.50 111 MET A CA 1
ATOM 826 C C . MET A 1 111 ? 4.150 -5.548 0.701 1.00 84.50 111 MET A C 1
ATOM 828 O O . MET A 1 111 ? 5.176 -6.009 0.213 1.00 84.50 111 MET A O 1
ATOM 832 N N . THR A 1 112 ? 2.973 -5.610 0.064 1.00 81.12 112 THR A N 1
ATOM 833 C CA . THR A 1 112 ? 2.823 -6.205 -1.284 1.00 81.12 112 THR A CA 1
ATOM 834 C C . THR A 1 112 ? 3.180 -5.263 -2.431 1.00 81.12 112 THR A C 1
ATOM 836 O O . THR A 1 112 ? 3.463 -5.720 -3.535 1.00 81.12 112 THR A O 1
ATOM 839 N N . ILE A 1 113 ? 3.205 -3.951 -2.179 1.00 85.81 113 ILE A N 1
ATOM 840 C CA . ILE A 1 113 ? 3.360 -2.943 -3.236 1.00 85.81 113 ILE A CA 1
ATOM 841 C C . ILE A 1 113 ? 4.753 -2.989 -3.863 1.00 85.81 113 ILE A C 1
ATOM 843 O O . ILE A 1 113 ? 4.874 -2.903 -5.078 1.00 85.81 113 ILE A O 1
ATOM 847 N N . CYS A 1 114 ? 5.806 -3.109 -3.056 1.00 84.50 114 CYS A N 1
ATOM 848 C CA . CYS A 1 114 ? 7.171 -3.094 -3.579 1.00 84.50 114 CYS A CA 1
ATOM 849 C C . CYS A 1 114 ? 7.531 -4.363 -4.369 1.00 84.50 114 CYS A C 1
ATOM 851 O O . CYS A 1 114 ? 7.996 -4.197 -5.491 1.00 84.50 114 CYS A O 1
ATOM 853 N N . PRO A 1 115 ? 7.221 -5.589 -3.892 1.00 83.88 115 PRO A N 1
ATOM 854 C CA . PRO A 1 115 ? 7.377 -6.795 -4.707 1.00 83.88 115 PRO A CA 1
ATOM 855 C C . PRO A 1 115 ? 6.677 -6.700 -6.069 1.00 83.88 115 PRO A C 1
ATOM 857 O O . PRO A 1 115 ? 7.281 -7.002 -7.088 1.00 83.88 115 PRO A O 1
ATOM 860 N N . TYR A 1 116 ? 5.446 -6.174 -6.113 1.00 83.12 116 TYR A N 1
ATOM 861 C CA . TYR A 1 116 ? 4.739 -5.949 -7.380 1.00 83.12 116 TYR A CA 1
ATOM 862 C C . TYR A 1 116 ? 5.519 -5.044 -8.352 1.00 83.12 116 TYR A C 1
ATOM 864 O O . TYR A 1 116 ? 5.531 -5.293 -9.557 1.00 83.12 116 TYR A O 1
ATOM 872 N N . LEU A 1 117 ? 6.142 -3.975 -7.846 1.00 82.75 117 LEU A N 1
ATOM 873 C CA . LEU A 1 117 ? 6.921 -3.051 -8.672 1.00 82.75 117 LEU A CA 1
ATOM 874 C C . LEU A 1 117 ? 8.243 -3.681 -9.135 1.00 82.75 117 LEU A C 1
ATOM 876 O O . LEU A 1 117 ? 8.621 -3.510 -10.293 1.00 82.75 117 LEU A O 1
ATOM 880 N N . ASP A 1 118 ? 8.906 -4.440 -8.262 1.00 80.69 118 ASP A N 1
ATOM 881 C CA . ASP A 1 118 ? 10.161 -5.135 -8.568 1.00 80.69 118 ASP A CA 1
ATOM 882 C C . ASP A 1 118 ? 9.980 -6.257 -9.601 1.00 80.69 118 ASP A C 1
ATOM 884 O O . ASP A 1 118 ? 10.833 -6.428 -10.474 1.00 80.69 118 ASP A O 1
ATOM 888 N N . ASP A 1 119 ? 8.818 -6.916 -9.606 1.00 79.19 119 ASP A N 1
ATOM 889 C CA . ASP A 1 119 ? 8.428 -7.922 -10.606 1.00 79.19 119 ASP A CA 1
ATOM 890 C C . ASP A 1 119 ? 8.075 -7.317 -11.986 1.00 79.19 119 ASP A C 1
ATOM 892 O O . ASP A 1 119 ? 7.646 -8.016 -12.908 1.00 79.19 119 ASP A O 1
ATOM 896 N N . GLY A 1 120 ? 8.270 -6.006 -12.163 1.00 78.88 120 GLY A N 1
ATOM 897 C CA . GLY A 1 120 ? 8.050 -5.289 -13.420 1.00 78.88 120 GLY A CA 1
ATOM 898 C C . GLY A 1 120 ? 6.675 -4.632 -13.545 1.00 78.88 120 GLY A C 1
ATOM 899 O O . GLY A 1 120 ? 6.372 -4.074 -14.603 1.00 78.88 120 GLY A O 1
ATOM 900 N N . GLY A 1 121 ? 5.859 -4.660 -12.488 1.00 78.25 121 GLY A N 1
ATOM 901 C CA . GLY A 1 121 ? 4.626 -3.889 -12.404 1.00 78.25 121 GLY A CA 1
ATOM 902 C C . GLY A 1 121 ? 4.885 -2.381 -12.364 1.00 78.25 121 GLY A C 1
ATOM 903 O O . GLY A 1 121 ? 5.941 -1.901 -11.948 1.00 78.25 121 GLY A O 1
ATOM 904 N N . SER A 1 122 ? 3.904 -1.589 -12.792 1.00 85.62 122 SER A N 1
ATOM 905 C CA . SER A 1 122 ? 4.018 -0.128 -12.826 1.00 85.62 122 SER A CA 1
ATOM 906 C C . SER A 1 122 ? 3.031 0.568 -11.884 1.00 85.62 122 SER A C 1
ATOM 908 O O . SER A 1 122 ? 1.950 0.068 -11.581 1.00 85.62 122 SER A O 1
ATOM 910 N N . LEU A 1 123 ? 3.355 1.790 -11.444 1.00 81.19 123 LEU A N 1
ATOM 911 C CA . LEU A 1 123 ? 2.428 2.584 -10.623 1.00 81.19 123 LEU A CA 1
ATOM 912 C C . LEU A 1 123 ? 1.081 2.877 -11.317 1.00 81.19 123 LEU A C 1
ATOM 914 O O . LEU A 1 123 ? 0.062 2.851 -10.626 1.00 81.19 123 LEU A O 1
ATOM 918 N N . PRO A 1 124 ? 1.018 3.168 -12.634 1.00 83.44 124 PRO A N 1
ATOM 919 C CA . PRO A 1 124 ? -0.258 3.269 -13.341 1.00 83.44 124 PRO A CA 1
ATOM 920 C C . PRO A 1 124 ? -1.092 1.985 -13.299 1.00 83.44 124 PRO A C 1
ATOM 922 O O . PRO A 1 124 ? -2.294 2.064 -13.057 1.00 83.44 124 PRO A O 1
ATOM 925 N N . GLU A 1 125 ? -0.477 0.820 -13.498 1.00 75.06 125 GLU A N 1
ATOM 926 C CA . GLU A 1 125 ? -1.173 -0.473 -13.450 1.00 75.06 125 GLU A CA 1
ATOM 927 C C . GLU A 1 125 ? -1.638 -0.805 -12.032 1.00 75.06 125 GLU A C 1
ATOM 929 O O . GLU A 1 125 ? -2.796 -1.175 -11.847 1.00 75.06 125 GLU A O 1
ATOM 934 N N . LEU A 1 126 ? -0.799 -0.562 -11.018 1.00 79.12 126 LEU A N 1
ATOM 935 C CA . LEU A 1 126 ? -1.190 -0.685 -9.613 1.00 79.12 126 LEU A CA 1
ATOM 936 C C . LEU A 1 126 ? -2.427 0.167 -9.312 1.00 79.12 126 LEU A C 1
ATOM 938 O O . LEU A 1 126 ? -3.376 -0.323 -8.709 1.00 79.12 126 LEU A O 1
ATOM 942 N N . ARG A 1 127 ? -2.462 1.421 -9.785 1.00 79.25 127 ARG A N 1
ATOM 943 C CA . ARG A 1 127 ? -3.632 2.303 -9.631 1.00 79.25 127 ARG A CA 1
ATOM 944 C C . ARG A 1 127 ? -4.866 1.770 -10.353 1.00 79.25 127 ARG A C 1
ATOM 946 O O . ARG A 1 127 ? -5.970 1.954 -9.853 1.00 79.25 127 ARG A O 1
ATOM 953 N N . GLN A 1 128 ? -4.711 1.144 -11.520 1.00 76.44 128 GLN A N 1
ATOM 954 C CA . GLN A 1 128 ? -5.835 0.522 -12.227 1.00 76.44 128 GLN A CA 1
ATOM 955 C C . GLN A 1 128 ? -6.388 -0.666 -11.436 1.00 76.44 128 GLN A C 1
ATOM 957 O O . GLN A 1 128 ? -7.600 -0.728 -11.227 1.00 76.44 128 GLN A O 1
ATOM 962 N N . ILE A 1 129 ? -5.516 -1.542 -10.926 1.00 71.94 129 ILE A N 1
ATOM 963 C CA . ILE A 1 129 ? -5.897 -2.652 -10.042 1.00 71.94 129 ILE A CA 1
ATOM 964 C C . ILE A 1 129 ? -6.637 -2.095 -8.821 1.00 71.94 129 ILE A C 1
ATOM 966 O O . ILE A 1 129 ? -7.768 -2.490 -8.553 1.00 71.94 129 ILE A O 1
ATOM 970 N N . GLN A 1 130 ? -6.059 -1.092 -8.161 1.00 73.94 130 GLN A N 1
ATOM 971 C CA . GLN A 1 130 ? -6.627 -0.406 -7.000 1.00 73.94 130 GLN A CA 1
ATOM 972 C C . GLN A 1 130 ? -7.973 0.273 -7.275 1.00 73.94 130 GLN A C 1
ATOM 974 O O . GLN A 1 130 ? -8.877 0.225 -6.451 1.00 73.94 130 GLN A O 1
ATOM 979 N N . SER A 1 131 ? -8.163 0.849 -8.462 1.00 71.94 131 SER A N 1
ATOM 980 C CA . SER A 1 131 ? -9.424 1.506 -8.829 1.00 71.94 131 SER A CA 1
ATOM 981 C C . SER A 1 131 ? -10.613 0.547 -8.950 1.00 71.94 131 SER A C 1
ATOM 983 O O . SER A 1 131 ? -11.760 0.990 -8.914 1.00 71.94 131 SER A O 1
ATOM 985 N N . SER A 1 132 ? -10.354 -0.759 -9.077 1.00 68.94 132 SER A N 1
ATOM 986 C CA . SER A 1 132 ? -11.390 -1.797 -9.056 1.00 68.94 132 SER A CA 1
ATOM 987 C C . SER A 1 132 ? -11.800 -2.216 -7.636 1.00 68.94 132 SER A C 1
ATOM 989 O O . SER A 1 132 ? -12.753 -2.978 -7.465 1.00 68.94 132 SER A O 1
ATOM 991 N N . LEU A 1 133 ? -11.111 -1.691 -6.617 1.00 68.06 133 LEU A N 1
ATOM 992 C CA . LEU A 1 133 ? -11.283 -2.030 -5.210 1.00 68.06 133 LEU A CA 1
ATOM 993 C C . LEU A 1 133 ? -12.237 -1.026 -4.537 1.00 68.06 133 LEU A C 1
ATOM 995 O O . LEU A 1 133 ? -12.167 0.173 -4.810 1.00 68.06 133 LEU A O 1
ATOM 999 N N . PRO A 1 134 ? -13.110 -1.451 -3.606 1.00 76.88 134 PRO A N 1
ATOM 1000 C CA . PRO A 1 134 ? -13.996 -0.565 -2.854 1.00 76.88 134 PRO A CA 1
ATOM 1001 C C . PRO A 1 134 ? -13.249 0.100 -1.689 1.00 76.88 134 PRO A C 1
ATOM 1003 O O . PRO A 1 134 ? -13.731 0.129 -0.556 1.00 76.88 134 PRO A O 1
ATOM 1006 N N . ILE A 1 135 ? -12.050 0.609 -1.954 1.00 80.19 135 ILE A N 1
ATOM 1007 C CA . ILE A 1 135 ? -11.207 1.291 -0.975 1.00 80.19 135 ILE A CA 1
ATOM 1008 C C . ILE A 1 135 ? -11.139 2.786 -1.306 1.00 80.19 135 ILE A C 1
ATOM 1010 O O . ILE A 1 135 ? -11.208 3.179 -2.473 1.00 80.19 135 ILE A O 1
ATOM 1014 N N . PRO A 1 136 ? -11.052 3.671 -0.299 1.00 85.94 136 PRO A N 1
ATOM 1015 C CA . PRO A 1 136 ? -10.985 5.099 -0.560 1.00 85.94 136 PRO A CA 1
ATOM 1016 C C . PRO A 1 136 ? -9.717 5.451 -1.356 1.00 85.94 136 PRO A C 1
ATOM 1018 O 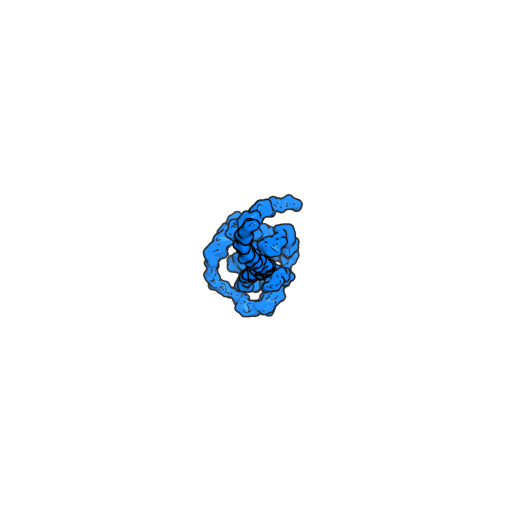O . PRO A 1 136 ? -8.622 5.099 -0.915 1.00 85.94 136 PRO A O 1
ATOM 1021 N N . PRO A 1 137 ? -9.797 6.256 -2.432 1.00 87.56 137 PRO A N 1
ATOM 1022 C CA . PRO A 1 137 ? -8.610 6.649 -3.199 1.00 87.56 137 PRO A CA 1
ATOM 1023 C C . PRO A 1 137 ? -7.528 7.333 -2.349 1.00 87.56 137 PRO A C 1
ATOM 1025 O O . PRO A 1 137 ? -6.336 7.220 -2.618 1.00 87.56 137 PRO A O 1
ATOM 1028 N N . SER A 1 138 ? -7.923 8.045 -1.287 1.00 90.19 138 SER A N 1
ATOM 1029 C CA . SER A 1 138 ? -6.974 8.650 -0.349 1.00 90.19 138 SER A CA 1
ATOM 1030 C C . SER A 1 138 ? -6.223 7.628 0.504 1.00 90.19 138 SER A C 1
ATOM 1032 O O . SER A 1 138 ? -5.100 7.905 0.913 1.00 90.19 138 SER A O 1
ATOM 1034 N N . PHE A 1 139 ? -6.842 6.481 0.795 1.00 91.06 139 PHE A N 1
ATOM 1035 C CA . PHE A 1 139 ? -6.197 5.378 1.500 1.00 91.06 139 PHE A CA 1
ATOM 1036 C C . PHE A 1 139 ? -5.150 4.720 0.602 1.00 91.06 139 PHE A C 1
ATOM 1038 O O . PHE A 1 139 ? -3.997 4.627 1.010 1.00 91.06 139 PHE A O 1
ATOM 1045 N N . ASP A 1 140 ? -5.499 4.396 -0.645 1.00 90.00 140 ASP A N 1
ATOM 1046 C CA . ASP A 1 140 ? -4.549 3.822 -1.608 1.00 90.00 140 ASP A CA 1
ATOM 1047 C C . ASP A 1 140 ? -3.326 4.692 -1.836 1.00 90.00 140 ASP A C 1
ATOM 1049 O O . ASP A 1 140 ? -2.191 4.208 -1.810 1.00 90.00 140 ASP A O 1
ATOM 1053 N N . VAL A 1 141 ? -3.543 5.996 -2.022 1.00 91.31 141 VAL A N 1
ATOM 1054 C CA . VAL A 1 141 ? -2.442 6.946 -2.171 1.00 91.31 141 VAL A CA 1
ATOM 1055 C C . VAL A 1 141 ? -1.550 6.917 -0.931 1.00 91.31 141 VAL A C 1
ATOM 1057 O O . VAL A 1 141 ? -0.334 6.843 -1.075 1.00 91.31 141 VAL A O 1
ATOM 1060 N N . ALA A 1 142 ? -2.122 6.931 0.275 1.00 94.56 142 ALA A N 1
ATOM 1061 C CA . ALA A 1 142 ? -1.348 6.926 1.513 1.00 94.56 142 ALA A CA 1
ATOM 1062 C C . ALA A 1 142 ? -0.545 5.630 1.711 1.00 94.56 142 ALA A C 1
ATOM 1064 O O . ALA A 1 142 ? 0.635 5.701 2.054 1.00 94.56 142 ALA A O 1
ATOM 1065 N N . VAL A 1 143 ? -1.142 4.461 1.452 1.00 93.06 143 VAL A N 1
ATOM 1066 C CA . VAL A 1 143 ? -0.452 3.160 1.534 1.00 93.06 143 VAL A CA 1
ATOM 1067 C C . VAL A 1 143 ? 0.664 3.081 0.495 1.00 93.06 143 VAL A C 1
ATOM 1069 O O . VAL A 1 143 ? 1.786 2.717 0.835 1.00 93.06 143 VAL A O 1
ATOM 1072 N N . THR A 1 144 ? 0.394 3.479 -0.748 1.00 92.00 144 THR A N 1
ATOM 1073 C CA . THR A 1 144 ? 1.386 3.453 -1.833 1.00 92.00 144 THR A CA 1
ATOM 1074 C C . THR A 1 144 ? 2.558 4.386 -1.538 1.00 92.00 144 THR A C 1
ATOM 1076 O O . THR A 1 144 ? 3.716 3.999 -1.684 1.00 92.00 144 THR A O 1
ATOM 1079 N N . VAL A 1 145 ? 2.277 5.603 -1.056 1.00 93.19 145 VAL A N 1
ATOM 1080 C CA . VAL A 1 145 ? 3.312 6.549 -0.614 1.00 93.19 145 VAL A CA 1
ATOM 1081 C C . VAL A 1 145 ? 4.144 5.935 0.507 1.00 93.19 145 VAL A C 1
ATOM 1083 O O . VAL A 1 145 ? 5.370 5.939 0.421 1.00 93.19 145 VAL A O 1
ATOM 1086 N N . ALA A 1 146 ? 3.498 5.389 1.538 1.00 94.69 146 ALA A N 1
ATOM 1087 C CA . ALA A 1 146 ? 4.183 4.786 2.672 1.00 94.69 146 ALA A CA 1
ATOM 1088 C C . ALA A 1 146 ? 5.090 3.628 2.242 1.00 94.69 146 ALA A C 1
ATOM 1090 O O . ALA A 1 146 ? 6.274 3.645 2.572 1.00 94.69 146 ALA A O 1
ATOM 1091 N N . ALA A 1 147 ? 4.570 2.692 1.442 1.00 92.25 147 ALA A N 1
ATOM 1092 C CA . ALA A 1 147 ? 5.302 1.526 0.957 1.00 92.25 147 ALA A CA 1
ATOM 1093 C C . ALA A 1 147 ? 6.560 1.922 0.175 1.00 92.25 147 ALA A C 1
ATOM 1095 O O . ALA A 1 147 ? 7.655 1.461 0.488 1.00 92.25 147 ALA A O 1
ATOM 1096 N N . ILE A 1 148 ? 6.437 2.843 -0.782 1.00 91.75 148 ILE A N 1
ATOM 1097 C CA . ILE A 1 148 ? 7.573 3.289 -1.599 1.00 91.75 148 ILE A CA 1
ATOM 1098 C C . ILE A 1 148 ? 8.579 4.088 -0.762 1.00 91.75 148 ILE A C 1
ATOM 1100 O O . ILE A 1 148 ? 9.794 3.974 -0.937 1.00 91.75 148 ILE A O 1
ATOM 1104 N N . HIS A 1 149 ? 8.105 4.901 0.185 1.00 91.44 149 HIS A N 1
ATOM 1105 C CA . HIS A 1 149 ? 9.005 5.632 1.069 1.00 91.44 149 HIS A CA 1
ATOM 1106 C C . HIS A 1 149 ? 9.824 4.705 1.966 1.00 91.44 149 HIS A C 1
ATOM 1108 O O . HIS A 1 149 ? 10.993 5.021 2.215 1.00 91.44 149 HIS A O 1
ATOM 1114 N N . THR A 1 150 ? 9.253 3.600 2.444 1.00 89.62 150 THR A N 1
ATOM 1115 C CA . THR A 1 150 ? 9.924 2.725 3.410 1.00 89.62 150 THR A CA 1
ATOM 1116 C C . THR A 1 150 ? 10.670 1.560 2.787 1.00 89.62 150 THR A C 1
ATOM 1118 O O . THR A 1 150 ? 11.737 1.224 3.296 1.00 89.62 150 THR A O 1
ATOM 1121 N N . ASN A 1 151 ? 10.143 0.974 1.711 1.00 87.00 151 ASN A N 1
ATOM 1122 C CA . ASN A 1 151 ? 10.559 -0.353 1.260 1.00 87.00 151 ASN A CA 1
ATOM 1123 C C . ASN A 1 151 ? 11.160 -0.376 -0.156 1.00 87.00 151 ASN A C 1
ATOM 1125 O O . ASN A 1 151 ? 11.999 -1.231 -0.400 1.00 87.00 151 ASN A O 1
ATOM 1129 N N . CYS A 1 152 ? 10.805 0.557 -1.049 1.00 87.19 152 CYS A N 1
ATOM 1130 C CA . CYS A 1 152 ? 11.313 0.582 -2.433 1.00 87.19 152 CYS A CA 1
ATOM 1131 C C . CYS A 1 152 ? 11.618 2.017 -2.926 1.00 87.19 152 CYS A C 1
ATOM 1133 O O . CYS A 1 152 ? 10.897 2.598 -3.746 1.00 87.19 152 CYS A O 1
ATOM 1135 N N . PRO A 1 153 ? 12.657 2.671 -2.364 1.00 87.06 153 PRO A N 1
ATOM 1136 C CA . PRO A 1 153 ? 12.924 4.100 -2.546 1.00 87.06 153 PRO A CA 1
ATOM 1137 C C . PRO A 1 153 ? 13.234 4.526 -3.991 1.00 87.06 153 PRO A C 1
ATOM 1139 O O . PRO A 1 153 ? 13.080 5.703 -4.325 1.00 87.06 153 PRO A O 1
ATOM 1142 N N . GLU A 1 154 ? 13.652 3.607 -4.850 1.00 86.12 154 GLU A N 1
ATOM 1143 C CA . GLU A 1 154 ? 13.888 3.808 -6.280 1.00 86.12 154 GLU A CA 1
ATOM 1144 C C . GLU A 1 154 ? 12.625 4.254 -7.037 1.00 86.12 154 GLU A C 1
ATOM 1146 O O . GLU A 1 154 ? 12.727 5.066 -7.959 1.00 86.12 154 GLU A O 1
ATOM 1151 N N . TYR A 1 155 ? 11.425 3.868 -6.584 1.00 85.62 155 TYR A N 1
ATOM 1152 C CA . TYR A 1 155 ? 10.160 4.293 -7.202 1.00 85.62 155 TYR A CA 1
ATOM 1153 C C . TYR A 1 155 ? 9.637 5.642 -6.686 1.00 85.62 155 TYR A C 1
ATOM 1155 O O . TYR A 1 155 ? 8.604 6.130 -7.157 1.00 85.62 155 TYR A O 1
ATOM 1163 N N . ARG A 1 156 ? 10.346 6.317 -5.763 1.00 84.56 156 ARG A N 1
ATOM 1164 C CA . ARG A 1 156 ? 9.910 7.611 -5.187 1.00 84.56 156 ARG A CA 1
ATOM 1165 C C . ARG A 1 156 ? 9.632 8.677 -6.244 1.00 84.56 156 ARG A C 1
ATOM 1167 O O . ARG A 1 156 ? 8.712 9.472 -6.082 1.00 84.56 156 ARG A O 1
ATOM 1174 N N . ALA A 1 157 ? 10.386 8.683 -7.343 1.00 77.94 157 ALA A N 1
ATOM 1175 C CA . ALA A 1 157 ? 10.219 9.656 -8.426 1.00 77.94 157 ALA A CA 1
ATOM 1176 C C . ALA A 1 157 ? 8.895 9.506 -9.208 1.00 77.94 157 ALA A C 1
ATOM 1178 O O . ALA A 1 157 ? 8.548 10.399 -9.991 1.00 77.94 157 ALA A O 1
ATOM 1179 N N . GLY A 1 158 ? 8.185 8.384 -9.042 1.00 67.25 158 GLY A N 1
ATOM 1180 C CA . GLY A 1 158 ? 6.880 8.110 -9.650 1.00 67.25 158 GLY A CA 1
ATOM 1181 C C . GLY A 1 158 ? 5.684 8.505 -8.774 1.00 67.25 158 GLY A C 1
ATOM 1182 O O . GLY A 1 158 ? 4.556 8.598 -9.264 1.00 67.25 158 GLY A O 1
ATOM 1183 N N . ILE A 1 159 ? 5.912 8.800 -7.493 1.00 71.69 159 ILE A N 1
ATOM 1184 C CA . ILE A 1 159 ? 4.868 9.262 -6.576 1.00 71.69 159 ILE A CA 1
ATOM 1185 C C . ILE A 1 159 ? 4.536 10.730 -6.894 1.00 71.69 159 ILE A C 1
ATOM 1187 O O . ILE A 1 159 ? 5.420 11.579 -6.945 1.00 71.69 159 ILE A O 1
ATOM 1191 N N . GLY A 1 160 ? 3.256 11.054 -7.108 1.00 58.88 160 GLY A N 1
ATOM 1192 C CA . GLY A 1 160 ? 2.794 12.443 -7.269 1.00 58.88 160 GLY A CA 1
ATOM 1193 C C . GLY A 1 160 ? 2.735 12.988 -8.702 1.00 58.88 160 GLY A C 1
ATOM 1194 O O . GLY A 1 160 ? 2.217 14.088 -8.896 1.00 58.88 160 GLY A O 1
ATOM 1195 N N . ARG A 1 161 ? 3.160 12.228 -9.723 1.00 54.31 161 ARG A N 1
ATOM 1196 C CA . ARG A 1 161 ? 2.809 12.553 -11.117 1.00 54.31 161 ARG A CA 1
ATOM 1197 C C . ARG A 1 161 ? 1.345 12.170 -11.354 1.00 54.31 161 ARG A C 1
ATOM 1199 O O . ARG A 1 161 ? 0.998 10.986 -11.411 1.00 54.31 161 ARG A O 1
ATOM 1206 N N . ARG A 1 162 ? 0.476 13.182 -11.386 1.00 41.34 162 ARG A N 1
ATOM 1207 C CA . ARG A 1 162 ? -0.832 13.093 -12.043 1.00 41.34 162 ARG A CA 1
ATOM 1208 C C . ARG A 1 162 ? -0.548 13.260 -13.532 1.00 41.34 162 ARG A C 1
ATOM 1210 O O . ARG A 1 162 ? -0.136 14.349 -13.927 1.00 41.34 162 ARG A O 1
ATOM 1217 N N . GLU A 1 163 ? -0.653 12.180 -14.293 1.00 42.22 163 GLU A N 1
ATOM 1218 C CA . GLU A 1 163 ? -0.861 12.286 -15.742 1.00 42.22 163 GLU A CA 1
ATOM 1219 C C . GLU A 1 163 ? -2.337 12.594 -16.001 1.00 42.22 163 GLU A C 1
ATOM 1221 O O . GLU A 1 163 ? -3.179 12.056 -15.240 1.00 42.22 163 GLU A O 1
#

Sequence (163 aa):
MNNHCFLVRVIALLTPWVGMATPIHAQEAIAPPSRGICAMQYYSGLATIDTDGQVVSLEDYCRAFPSVAPETAPISVEGNKFWQAFLTAASPAALAFAESTGQQAVIDYGMTICPYLDDGGSLPELRQIQSSLPIPPSFDVAVTVAAIHTNCPEYRAGIGRRE

pLDDT: mean 70.63, std 18.52, range [34.47, 96.06]

Foldseek 3Di:
DDDDDDDDDPPPPPDPPPPPPPPPPPPPVQPPQLLQLLLCLVFPQDWAQAPVRDTDHSVVRCVVVVVSDNDPPPQDPLLVQLLVQLVVQADPLLVVQCVVSDSSNLSSVLQRLQVCVVVVHDPVVVVVSVVRTPDDPRNVLSSPRSSCVRPPVVCNVVRPDDD

Radius of gyration: 26.23 Å; chains: 1; bounding box: 93×46×60 Å